Protein 3MAZ (pdb70)

Solvent-accessible surface area: 6465 Å² total

Secondary structure (DSSP, 8-state):
------TTB----HHHHHHHHHH-GGG-SEEEEEPTTSSSEEEEEEE-SSS-EEEEEEEEEETTEEEE-SSS-EEESSHHHHHHHHHHHTTT---B---/---------

GO terms:
  GO:0032991 protein-containing complex (C, IDA)
  GO:0005634 nucleus (C, IDA)
  GO:0005737 cytoplasm (C, IDA)
  GO:0005739 mitochondrion (C, IDA)
  GO:0005515 protein binding (F, IPI)
  GO:0030296 protein tyrosine kinase activator activity (F, IDA)
  GO:0050861 positive regulation of B cell receptor signaling pathway (P, IDA)
  GO:0001784 phosphotyrosine residue binding (F, IPI)
  GO:0035591 signaling adaptor activity (F, IPI)
  GO:0019901 protein kinase binding (F, IPI)
  GO:0005829 cytosol (C, IDA)
  GO:0016604 nuclear body (C, IDA)

Organism: Homo sapiens (NCBI:txid9606)

CATH classification: 3.30.505.10

Foldseek 3Di:
DDDDAPLQEDADDPVVLVVLCVVCVVQFFKHKYQDPPDNWIKIWGWACPPHTDIDMWTWDDDPQWIWTDDPDIDIDRHNVVVVVCVCVVVVNRGDRRRD/DADDDDDDD

Structure (mmCIF, N/CA/C/O backbone):
data_3MAZ
#
_entry.id   3MAZ
#
_cell.length_a   72.640
_cell.length_b   72.640
_cell.length_c   97.840
_cell.angle_alpha   90.00
_cell.angle_beta   90.00
_cell.angle_gamma   120.00
#
_symmetry.space_group_name_H-M   'P 62 2 2'
#
loop_
_entity.id
_entity.type
_entity.pdbx_description
1 polymer 'Signal-transducing adaptor protein 1'
2 polymer 'CheD family protein'
3 non-polymer 'MALONATE ION'
4 water water
#
loop_
_atom_site.group_PDB
_atom_site.id
_atom_site.type_symbol
_atom_site.label_atom_id
_atom_site.label_alt_id
_atom_site.label_comp_id
_atom_site.label_asym_id
_atom_site.label_entity_id
_atom_site.label_seq_id
_atom_site.pdbx_PDB_ins_code
_atom_site.Cartn_x
_atom_site.Cartn_y
_atom_site.Cartn_z
_atom_site.occupancy
_atom_site.B_iso_or_equiv
_atom_site.auth_seq_id
_atom_site.auth_comp_id
_atom_site.auth_asym_id
_atom_site.auth_atom_id
_atom_site.pdbx_PDB_model_num
ATOM 1 N N . VAL A 1 11 ? -19.616 33.426 28.757 1.00 33.91 171 VAL A N 1
ATOM 2 C CA . VAL A 1 11 ? -20.632 32.915 27.799 1.00 33.08 171 VAL A CA 1
ATOM 3 C C . VAL A 1 11 ? -20.649 31.389 27.841 1.00 31.73 171 VAL A C 1
ATOM 4 O O . VAL A 1 11 ? -19.691 30.748 28.284 1.00 31.72 171 VAL A O 1
ATOM 8 N N . LEU A 1 12 ? -21.757 30.817 27.401 1.00 31.11 172 LEU A N 1
ATOM 9 C CA . LEU A 1 12 ? -21.897 29.366 27.352 1.00 31.21 172 LEU A CA 1
ATOM 10 C C . LEU A 1 12 ? -21.711 28.933 25.905 1.00 29.16 172 LEU A C 1
ATOM 11 O O . LEU A 1 12 ? -22.339 29.499 25.016 1.00 30.07 172 LEU A O 1
ATOM 16 N N . ASN A 1 13 ? -20.855 27.945 25.664 1.00 27.47 173 ASN A N 1
ATOM 17 C CA . ASN A 1 13 ? -20.683 27.431 24.306 1.00 27.01 173 ASN A CA 1
ATOM 18 C C . ASN A 1 13 ? -20.556 25.924 24.424 1.00 25.55 173 ASN A C 1
ATOM 19 O O . ASN A 1 13 ? -19.481 25.356 24.193 1.00 24.05 173 ASN A O 1
ATOM 24 N N . PRO A 1 14 ? -21.666 25.248 24.792 1.00 26.60 174 PRO A N 1
ATOM 25 C CA . PRO A 1 14 ? -21.640 23.791 24.943 1.00 26.16 174 PRO A CA 1
ATOM 26 C C . PRO A 1 14 ? -21.774 23.070 23.617 1.00 24.81 174 PRO A C 1
ATOM 27 O O . PRO A 1 14 ? -21.804 23.689 22.553 1.00 25.01 174 PRO A O 1
ATOM 31 N N . MET A 1 15 ? -21.832 21.742 23.707 1.00 23.60 175 MET A N 1
ATOM 32 C CA . MET A 1 15 ? -22.048 20.906 22.541 1.00 23.04 175 MET A CA 1
ATOM 33 C C . MET A 1 15 ? -23.568 21.021 22.267 1.00 21.66 175 MET A C 1
ATOM 34 O O . MET A 1 15 ? -24.337 21.356 23.175 1.00 21.07 175 MET A O 1
ATOM 39 N N . PRO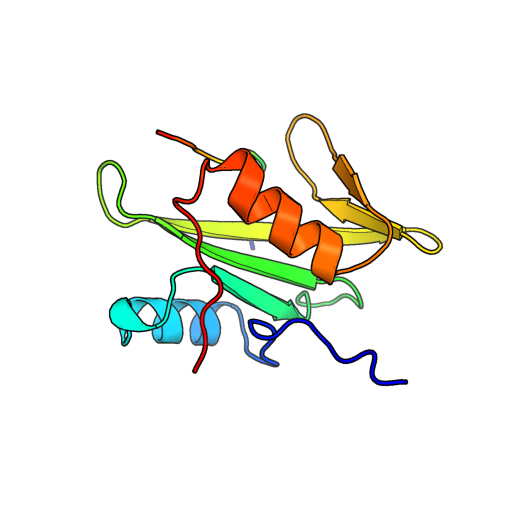 A 1 16 ? -24.010 20.810 21.011 1.00 20.38 176 PRO A N 1
ATOM 40 C CA . PRO A 1 16 ? -25.452 20.886 20.712 1.00 20.18 176 PRO A CA 1
ATOM 41 C C . PRO A 1 16 ? -26.276 20.001 21.671 1.00 19.80 176 PRO A C 1
ATOM 42 O O . PRO A 1 16 ? -25.781 18.983 22.182 1.00 19.64 176 PRO A O 1
ATOM 46 N N . ALA A 1 17 ? -27.535 20.377 21.900 1.00 21.07 177 ALA A N 1
ATOM 47 C CA . ALA A 1 17 ? -28.416 19.619 22.801 1.00 21.31 177 ALA A CA 1
ATOM 48 C C . ALA A 1 17 ? -28.561 18.142 22.427 1.00 23.09 177 ALA A C 1
ATOM 49 O O . ALA A 1 17 ? -28.752 17.296 23.321 1.00 24.47 177 ALA A O 1
ATOM 51 N N . CYS A 1 18 ? -28.476 17.815 21.128 1.00 21.27 178 CYS A N 1
ATOM 52 C CA . CYS A 1 18 ? -28.590 16.415 20.693 1.00 22.61 178 CYS A CA 1
ATOM 53 C C . CYS A 1 18 ? -27.248 15.655 20.639 1.00 22.34 178 CYS A C 1
ATOM 54 O O . CYS A 1 18 ? -27.160 14.579 20.043 1.00 21.98 178 CYS A O 1
ATOM 57 N N . PHE A 1 19 ? -26.198 16.212 21.255 1.00 21.92 179 PHE A N 1
ATOM 58 C CA . PHE A 1 19 ? -24.901 15.537 21.293 1.00 21.91 179 PHE A CA 1
ATOM 59 C C . PHE A 1 19 ? -24.852 14.609 22.519 1.00 24.92 179 PHE A C 1
ATOM 60 O O . PHE A 1 19 ? -25.134 15.033 23.643 1.00 25.45 179 PHE A O 1
ATOM 68 N N . TYR A 1 20 ? -24.521 13.342 22.276 1.00 25.70 180 TYR A N 1
ATOM 69 C CA . TYR A 1 20 ? -24.404 12.350 23.348 1.00 28.23 180 TYR A CA 1
ATOM 70 C C . TYR A 1 20 ? -23.143 11.561 23.083 1.00 27.58 180 TYR A C 1
ATOM 71 O O . TYR A 1 20 ? -22.802 11.302 21.935 1.00 27.32 180 TYR A O 1
ATOM 80 N N . THR A 1 21 ? -22.412 11.216 24.139 1.00 30.74 181 THR A N 1
ATOM 81 C CA . THR A 1 21 ? -21.190 10.429 23.946 1.00 33.25 181 THR A CA 1
ATOM 82 C C . THR A 1 21 ? -21.612 8.942 23.914 1.00 34.34 181 THR A C 1
ATOM 83 O O . THR A 1 21 ? -21.415 8.182 24.872 1.00 34.75 181 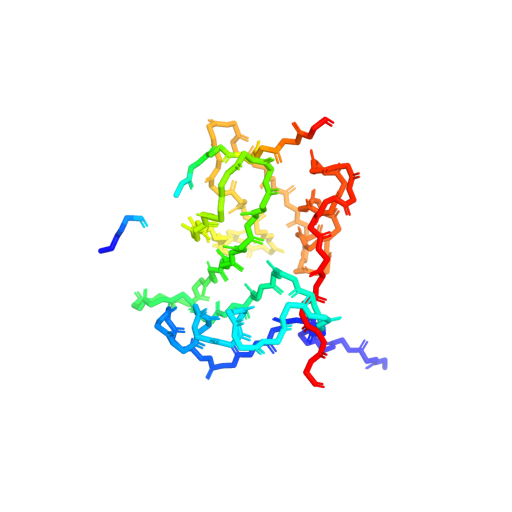THR A O 1
ATOM 87 N N . VAL A 1 22 ? -22.207 8.547 22.794 1.00 34.17 182 VAL A N 1
ATOM 88 C CA . VAL A 1 22 ? -22.706 7.194 22.606 1.00 33.24 182 VAL A CA 1
ATOM 89 C C . VAL A 1 22 ? -22.182 6.611 21.306 1.00 34.14 182 VAL A C 1
ATOM 90 O O . VAL A 1 22 ? -21.704 7.336 20.422 1.00 34.17 182 VAL A O 1
ATOM 94 N N . SER A 1 23 ? -22.266 5.287 21.189 1.00 34.14 183 SER A N 1
ATOM 95 C CA . SER A 1 23 ? -21.793 4.608 19.997 1.00 33.06 183 SER A CA 1
ATOM 96 C C . SER A 1 23 ? -22.886 4.648 18.941 1.00 33.98 183 SER A C 1
ATOM 97 O O . SER A 1 23 ? -24.025 5.064 19.202 1.00 34.13 183 SER A O 1
ATOM 100 N N . ARG A 1 24 ? -22.518 4.210 17.748 1.00 34.36 184 ARG A N 1
ATOM 101 C CA . ARG A 1 24 ? -23.452 4.125 16.648 1.00 36.47 184 ARG A CA 1
ATOM 102 C C . ARG A 1 24 ? -24.663 3.265 17.046 1.00 36.49 184 ARG A C 1
ATOM 103 O O . ARG A 1 24 ? -25.798 3.617 16.738 1.00 34.62 184 ARG A O 1
ATOM 111 N N . LYS A 1 25 ? -24.414 2.149 17.740 1.00 36.92 185 LYS A N 1
ATOM 112 C CA . LYS A 1 25 ? -25.479 1.240 18.175 1.00 36.92 185 LYS A CA 1
ATOM 113 C C . LYS A 1 25 ? -26.344 1.872 19.257 1.00 35.68 185 LYS A C 1
ATOM 114 O O . LYS A 1 25 ? -27.574 1.782 19.225 1.00 36.03 185 LYS A O 1
ATOM 120 N N . GLU A 1 26 ? -25.701 2.525 20.214 1.00 35.18 186 GLU A N 1
ATOM 121 C CA . GLU A 1 26 ? -26.418 3.177 21.299 1.00 35.41 186 GLU A CA 1
ATOM 122 C C . GLU A 1 26 ? -27.313 4.284 20.768 1.00 33.49 186 GLU A C 1
ATOM 123 O O . GLU A 1 26 ? -28.431 4.447 21.245 1.00 32.76 186 GLU A O 1
ATOM 129 N N . ALA A 1 27 ? -26.804 5.043 19.798 1.00 32.57 187 ALA A N 1
ATOM 130 C CA . ALA A 1 27 ? -27.556 6.145 19.196 1.00 32.49 187 ALA A CA 1
ATOM 131 C C . ALA A 1 27 ? -28.797 5.568 18.488 1.00 33.24 187 ALA A C 1
ATOM 132 O O . ALA A 1 27 ? -29.915 6.071 18.649 1.00 32.86 187 ALA A O 1
ATOM 134 N N . THR A 1 28 ? -28.584 4.504 17.718 1.00 34.28 188 THR A N 1
ATOM 135 C CA . THR A 1 28 ? -29.665 3.828 16.994 1.00 37.79 188 THR A CA 1
ATOM 136 C C . THR A 1 28 ? -30.785 3.390 17.938 1.00 38.83 188 THR A C 1
ATOM 137 O O . THR A 1 28 ? -31.970 3.620 17.661 1.00 39.62 188 THR A O 1
ATOM 141 N N . GLU A 1 29 ? -30.402 2.784 19.065 1.00 40.68 189 GLU A N 1
ATOM 142 C CA . GLU A 1 29 ? -31.350 2.311 20.070 1.00 40.92 189 GLU A CA 1
ATOM 143 C C . GLU A 1 29 ? -32.116 3.443 20.745 1.00 40.29 189 GLU A C 1
ATOM 144 O O . GLU A 1 29 ? -33.310 3.327 21.004 1.00 40.13 189 GLU A O 1
ATOM 150 N N . MET A 1 30 ? -31.428 4.546 21.020 1.00 37.64 190 MET A N 1
ATOM 151 C CA . MET A 1 30 ? -32.053 5.695 21.661 1.00 35.99 190 MET A CA 1
ATOM 152 C C . MET A 1 30 ? -33.196 6.275 20.816 1.00 35.22 190 MET A C 1
ATOM 153 O O . MET A 1 30 ? -34.255 6.645 21.340 1.00 33.58 190 MET A O 1
ATOM 158 N N . LEU A 1 31 ? -32.952 6.360 19.508 1.00 34.94 191 LEU A N 1
ATOM 159 C CA . LEU A 1 31 ? -33.905 6.902 18.543 1.00 34.92 191 LEU A CA 1
ATOM 160 C C . LEU A 1 31 ? -35.138 5.992 18.388 1.00 37.05 191 LEU A C 1
ATOM 161 O O . LEU A 1 31 ? -36.263 6.476 18.293 1.00 36.78 191 LEU A O 1
ATOM 166 N N . GLN A 1 32 ? -34.923 4.681 18.372 1.00 39.10 192 GLN A N 1
ATOM 167 C CA . GLN A 1 32 ? -36.043 3.746 18.260 1.00 42.66 192 GLN A CA 1
ATOM 168 C C . GLN A 1 32 ? -36.895 3.764 19.540 1.00 44.50 192 GLN A C 1
ATOM 169 O O . GLN A 1 32 ? -38.127 3.847 19.477 1.00 45.06 192 GLN A O 1
ATOM 175 N N . LYS A 1 33 ? -36.237 3.717 20.696 1.00 45.86 193 LYS A N 1
ATOM 176 C CA . LYS A 1 33 ? -36.946 3.700 21.965 1.00 46.61 193 LYS A CA 1
ATOM 177 C C . LYS A 1 33 ? -37.771 4.949 22.287 1.00 46.87 193 LYS A C 1
ATOM 178 O O . LYS A 1 33 ? -38.821 4.834 22.915 1.00 46.67 193 LYS A O 1
ATOM 184 N N . ASN A 1 34 ? -37.325 6.136 21.872 1.00 45.01 194 ASN A N 1
ATOM 185 C CA . ASN A 1 34 ? -38.096 7.346 22.181 1.00 44.25 194 ASN A CA 1
ATOM 186 C C . ASN A 1 34 ? -38.287 8.315 21.021 1.00 42.64 194 ASN A C 1
ATOM 187 O O . ASN A 1 34 ? -37.805 9.450 21.073 1.00 41.03 194 ASN A O 1
ATOM 192 N N . PRO A 1 35 ? -39.019 7.892 19.969 1.00 41.43 195 PRO A N 1
ATOM 193 C CA . PRO A 1 35 ? -39.238 8.779 18.820 1.00 39.82 195 PRO A CA 1
ATOM 194 C C . PRO A 1 35 ? -39.848 10.107 19.233 1.00 39.40 195 PRO A C 1
ATOM 195 O O . PRO A 1 35 ? -39.620 11.135 18.577 1.00 38.91 195 PRO A O 1
ATOM 199 N N . SER A 1 36 ? -40.617 10.098 20.322 1.00 36.45 196 SER A N 1
ATOM 200 C CA . SER A 1 36 ? -41.257 11.322 20.793 1.00 37.40 196 SER A CA 1
ATOM 201 C C . SER A 1 36 ? -40.254 12.415 21.182 1.00 34.54 196 SER A C 1
ATOM 202 O O . SER A 1 36 ? -40.603 13.599 21.205 1.00 33.68 196 SER A O 1
ATOM 205 N N . LEU A 1 37 ? -39.014 12.023 21.466 1.00 33.86 197 LEU A N 1
ATOM 206 C CA . LEU A 1 37 ? -37.987 12.990 21.884 1.00 34.15 197 LEU A CA 1
ATOM 207 C C . LEU A 1 37 ? -37.144 13.608 20.758 1.00 32.31 197 LEU A C 1
ATOM 208 O O . LEU A 1 37 ? -36.369 14.532 21.005 1.00 31.44 197 LEU A O 1
ATOM 213 N N . GLY A 1 38 ? -37.330 13.122 19.531 1.00 31.70 198 GLY A N 1
ATOM 214 C CA . GLY A 1 38 ? -36.574 13.621 18.388 1.00 28.76 198 GLY A CA 1
ATOM 215 C C . GLY A 1 38 ? -36.047 12.456 17.570 1.00 26.94 198 GLY A C 1
ATOM 216 O O . GLY A 1 38 ? -36.204 11.313 17.976 1.00 27.97 198 GLY A O 1
ATOM 217 N N . ASN A 1 39 ? -35.408 12.726 16.430 1.00 24.82 199 ASN A N 1
ATOM 218 C CA . ASN A 1 39 ? -34.893 11.658 15.584 1.00 22.66 199 ASN A CA 1
ATOM 219 C C . ASN A 1 39 ? -33.490 11.925 15.049 1.00 23.57 199 ASN A C 1
ATOM 220 O O . ASN A 1 39 ? -33.121 11.424 13.985 1.00 24.04 199 ASN A O 1
ATOM 225 N N . MET A 1 40 ? -32.717 12.748 15.751 1.00 21.38 200 MET A N 1
ATOM 226 C CA . MET A 1 40 ? -31.371 13.035 15.302 1.00 21.05 200 MET A CA 1
ATOM 227 C C . MET A 1 40 ? -30.423 13.170 16.497 1.00 21.49 200 MET A C 1
ATOM 228 O O . MET A 1 40 ? -30.713 13.896 17.466 1.00 21.66 200 MET A O 1
ATOM 233 N N . ILE A 1 41 ? -29.296 12.483 16.393 1.00 21.07 201 ILE A N 1
ATOM 234 C CA . ILE A 1 41 ? -28.269 12.499 17.422 1.00 23.54 201 ILE A CA 1
ATOM 235 C C . ILE A 1 41 ? -26.887 12.796 16.834 1.00 22.23 201 ILE A C 1
ATOM 236 O O . ILE A 1 41 ? -26.527 12.312 15.757 1.00 23.60 201 ILE A O 1
ATOM 241 N N . LEU A 1 42 ? -26.134 13.634 17.543 1.00 21.47 202 LEU A N 1
ATOM 242 C CA . LEU A 1 42 ? -24.758 13.966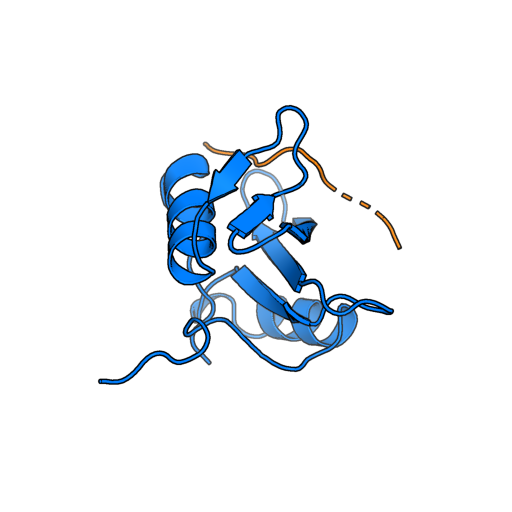 17.181 1.00 22.21 202 LEU A CA 1
ATOM 243 C C . LEU A 1 42 ? -23.906 13.159 18.176 1.00 21.21 202 LEU A C 1
ATOM 244 O O . LEU A 1 42 ? -24.197 13.133 19.380 1.00 24.32 202 LEU A O 1
ATOM 249 N N . ARG A 1 43 ? -22.866 12.502 17.686 1.00 23.56 203 ARG A N 1
ATOM 250 C CA . ARG A 1 43 ? -22.019 11.687 18.552 1.00 25.03 203 ARG A CA 1
ATOM 251 C C . ARG A 1 43 ? -20.569 11.710 18.095 1.00 26.01 203 ARG A C 1
ATOM 252 O O . ARG A 1 43 ? -20.245 12.169 16.982 1.00 24.35 203 ARG A O 1
ATOM 260 N N . PRO A 1 44 ? -19.663 11.226 18.959 1.00 27.65 204 PRO A N 1
ATOM 261 C CA . PRO A 1 44 ? -18.251 11.225 18.566 1.00 30.89 204 PRO A CA 1
ATOM 262 C C . PRO A 1 44 ? -18.084 10.326 17.358 1.00 33.70 204 PRO A C 1
ATOM 263 O O . PRO A 1 44 ? -18.772 9.316 17.246 1.00 35.22 204 PRO A O 1
ATOM 267 N N . GLY A 1 45 ? -17.198 10.695 16.448 1.00 37.31 205 GLY A N 1
ATOM 268 C CA . GLY A 1 45 ? -16.993 9.861 15.285 1.00 44.97 205 GLY A CA 1
ATOM 269 C C . GLY A 1 45 ? -16.095 8.716 15.701 1.00 50.77 205 GLY A C 1
ATOM 270 O O . GLY A 1 45 ? -15.081 8.953 16.364 1.00 49.57 205 GLY A O 1
ATOM 271 N N . SER A 1 46 ? -16.471 7.481 15.355 1.00 55.78 206 SER A N 1
ATOM 272 C CA . SER A 1 46 ? -15.644 6.314 15.690 1.00 61.04 206 SER A CA 1
ATOM 273 C C . SER A 1 46 ? -14.260 6.444 15.035 1.00 63.75 206 SER A C 1
ATOM 274 O O . SER A 1 46 ? -14.144 6.821 13.862 1.00 65.27 206 SER A O 1
ATOM 277 N N . ASP A 1 47 ? -13.216 6.142 15.803 1.00 67.37 207 ASP A N 1
ATOM 278 C CA . ASP A 1 47 ? -11.830 6.192 15.316 1.00 69.77 207 ASP A CA 1
ATOM 279 C C . ASP A 1 47 ? -11.353 7.540 14.760 1.00 69.30 207 ASP A C 1
ATOM 280 O O . ASP A 1 47 ? -10.476 7.580 13.885 1.00 70.76 207 ASP A O 1
ATOM 285 N N . SER A 1 48 ? -11.914 8.639 15.256 1.00 67.12 208 SER A N 1
ATOM 286 C CA . SER A 1 48 ? -11.498 9.960 14.794 1.00 65.22 208 SER A CA 1
ATOM 287 C C . SER A 1 48 ? -11.952 11.042 15.769 1.00 63.50 208 SER A C 1
ATOM 288 O O . SER A 1 48 ? -12.787 10.782 16.634 1.00 63.83 208 SER A O 1
ATOM 291 N N . ARG A 1 49 ? -11.385 12.243 15.646 1.00 61.55 209 ARG A N 1
ATOM 292 C CA . ARG A 1 49 ? -11.766 13.369 16.511 1.00 59.49 209 ARG A CA 1
ATOM 293 C C . ARG A 1 49 ? -12.956 14.093 15.871 1.00 55.68 209 ARG A C 1
ATOM 294 O O . ARG A 1 49 ? -13.403 15.140 16.342 1.00 57.05 209 ARG A O 1
ATOM 302 N N . ASN A 1 50 ? -13.448 13.519 14.780 1.00 49.59 210 ASN A N 1
ATOM 303 C CA . ASN A 1 50 ? -14.575 14.061 14.037 1.00 41.49 210 ASN A CA 1
ATOM 304 C C . ASN A 1 50 ? -15.881 13.644 14.683 1.00 36.34 210 ASN A C 1
ATOM 305 O O . ASN A 1 50 ? -15.886 13.056 15.782 1.00 34.71 210 ASN A O 1
ATOM 310 N N . TYR A 1 51 ? -16.991 13.933 14.006 1.00 31.42 211 TYR A N 1
ATOM 311 C CA . TYR A 1 51 ? -18.301 13.587 14.543 1.00 28.40 211 TYR A CA 1
ATOM 312 C C . TYR A 1 51 ? -19.166 12.849 13.529 1.00 26.50 211 TYR A C 1
ATOM 313 O O . TYR A 1 51 ? -18.853 12.820 12.341 1.00 24.95 211 TYR A O 1
ATOM 322 N N . SER A 1 52 ? -20.234 12.245 14.049 1.00 25.70 212 SER A N 1
ATOM 323 C CA . SER A 1 52 ? -21.207 11.523 13.249 1.00 24.16 212 SER A CA 1
ATOM 324 C C . SER A 1 52 ? -22.610 11.959 13.654 1.00 23.64 212 SER A C 1
ATOM 325 O O . SER A 1 52 ? -22.873 12.304 14.810 1.00 23.74 212 SER A O 1
ATOM 328 N N . ILE A 1 53 ? -23.514 11.939 12.686 1.00 21.51 213 ILE A N 1
ATOM 329 C CA . ILE A 1 53 ? -24.911 12.277 12.936 1.00 21.79 213 ILE A CA 1
ATOM 330 C C . ILE A 1 53 ? -25.665 11.000 12.585 1.00 23.69 213 ILE A C 1
ATOM 331 O O . ILE A 1 53 ? -25.435 10.429 11.509 1.00 22.68 213 ILE A O 1
ATOM 336 N N . THR A 1 54 ? -26.513 10.554 13.505 1.00 22.81 214 THR A N 1
ATOM 337 C CA . THR A 1 54 ? -27.368 9.385 13.290 1.00 24.92 214 THR A CA 1
ATOM 338 C C . THR A 1 54 ? -28.804 9.878 13.280 1.00 24.01 214 THR A C 1
ATOM 339 O O . THR A 1 54 ? -29.246 10.572 14.203 1.00 24.53 214 THR A O 1
ATOM 343 N N . ILE A 1 55 ? -29.550 9.522 12.243 1.00 23.50 215 ILE A N 1
ATOM 344 C CA . ILE A 1 55 ? -30.943 9.945 12.188 1.00 22.99 215 ILE A CA 1
ATOM 345 C C . ILE A 1 55 ? -31.867 8.731 11.986 1.00 24.31 215 ILE A C 1
ATOM 346 O O . ILE A 1 55 ? -31.424 7.667 11.546 1.00 25.01 215 ILE A O 1
ATOM 351 N N . ARG A 1 56 ? -33.129 8.912 12.345 1.00 25.27 216 ARG A N 1
ATOM 352 C CA . ARG A 1 56 ? -34.161 7.902 12.119 1.00 27.08 216 ARG A CA 1
ATOM 353 C C . ARG A 1 56 ? -35.302 8.628 11.414 1.00 26.82 216 ARG A C 1
ATOM 354 O O . ARG A 1 56 ? -36.001 9.436 12.023 1.00 28.11 216 ARG A O 1
ATOM 362 N N . GLN A 1 57 ? -35.459 8.388 10.116 1.00 27.07 217 GLN A N 1
ATOM 363 C CA . GLN A 1 57 ? -36.546 9.011 9.370 1.00 30.32 217 GLN A CA 1
ATOM 364 C C . GLN A 1 57 ? -37.660 8.004 9.087 1.00 32.59 217 GLN A C 1
ATOM 365 O O . GLN A 1 57 ? -37.414 6.800 8.963 1.00 33.03 217 GLN A O 1
ATOM 371 N N . GLU A 1 58 ? -38.884 8.506 9.016 1.00 35.92 218 GLU A N 1
ATOM 372 C CA . GLU A 1 58 ? -40.054 7.675 8.750 1.00 42.13 218 GLU A CA 1
ATOM 373 C C . GLU A 1 58 ? -40.837 8.281 7.602 1.00 42.84 218 GLU A C 1
ATOM 374 O O . GLU A 1 58 ? -42.050 8.494 7.711 1.00 45.26 218 GLU A O 1
ATOM 380 N N . ILE A 1 59 ? -40.135 8.570 6.511 1.00 42.29 219 ILE A N 1
ATOM 381 C CA . ILE A 1 59 ? -40.768 9.142 5.334 1.00 42.60 219 ILE A CA 1
ATOM 382 C C . ILE A 1 59 ? -41.575 8.034 4.643 1.00 42.58 219 ILE A C 1
ATOM 383 O O . ILE A 1 59 ? -42.810 8.128 4.576 1.00 42.80 219 ILE A O 1
ATOM 388 N N . ASP A 1 60 ? -40.902 6.994 4.146 1.00 41.73 220 ASP A N 1
ATOM 389 C CA . ASP A 1 60 ? -41.605 5.854 3.537 1.00 41.91 220 ASP A CA 1
ATOM 390 C C . ASP A 1 60 ? -41.689 4.720 4.579 1.00 40.91 220 ASP A C 1
ATOM 391 O O . ASP A 1 60 ? -42.790 4.292 4.945 1.00 42.48 220 ASP A O 1
ATOM 396 N N . ILE A 1 61 ? -40.538 4.239 5.057 1.00 37.23 221 ILE A N 1
ATOM 397 C CA . ILE A 1 61 ? -40.483 3.230 6.121 1.00 35.25 221 ILE A CA 1
ATOM 398 C C . ILE A 1 61 ? -39.381 3.740 7.067 1.00 33.66 221 ILE A C 1
ATOM 399 O O . ILE A 1 61 ? -38.553 4.571 6.669 1.00 32.30 221 ILE A O 1
ATOM 404 N N . PRO A 1 62 ? -39.363 3.274 8.327 1.00 32.99 222 PRO A N 1
ATOM 405 C CA . PRO A 1 62 ? -38.305 3.761 9.218 1.00 31.76 222 PRO A CA 1
ATOM 406 C C . PRO A 1 62 ? -36.924 3.361 8.662 1.00 30.41 222 PRO A C 1
ATOM 407 O O . PRO A 1 62 ? -36.716 2.212 8.229 1.00 29.29 222 PRO A O 1
ATOM 411 N N . ARG A 1 63 ? -35.994 4.310 8.651 1.00 29.24 223 ARG A N 1
ATOM 412 C CA . ARG A 1 63 ? -34.645 4.049 8.169 1.00 29.60 223 ARG A CA 1
ATOM 413 C C . ARG A 1 63 ? -33.641 4.755 9.061 1.00 29.78 223 ARG A C 1
ATOM 414 O O . ARG A 1 63 ? -33.832 5.921 9.396 1.00 30.09 223 ARG A O 1
ATOM 422 N N . ILE A 1 64 ? -32.580 4.050 9.438 1.00 29.34 224 ILE A N 1
ATOM 423 C CA . ILE A 1 64 ? -31.517 4.641 10.257 1.00 29.36 224 ILE A CA 1
ATOM 424 C C . ILE A 1 64 ? -30.391 4.990 9.289 1.00 28.93 224 ILE A C 1
ATOM 425 O O . ILE A 1 64 ? -29.975 4.164 8.467 1.00 28.45 224 ILE A O 1
ATOM 430 N N . LYS A 1 65 ? -29.920 6.232 9.358 1.00 27.97 225 LYS A N 1
ATOM 431 C CA . LYS A 1 65 ? -28.854 6.692 8.475 1.00 27.95 225 LYS A CA 1
ATOM 432 C C . LYS A 1 65 ? -27.788 7.436 9.286 1.00 27.40 225 LYS A C 1
ATOM 433 O O . LYS A 1 65 ? -28.110 8.092 10.282 1.00 27.54 225 LYS A O 1
ATOM 439 N N . HIS A 1 66 ? -26.534 7.304 8.865 1.00 24.76 226 HIS A N 1
ATOM 440 C CA . HIS A 1 66 ? -25.415 7.938 9.556 1.00 25.81 226 HIS A CA 1
ATOM 441 C C . HIS A 1 66 ? -24.643 8.813 8.606 1.00 24.00 226 HIS A C 1
ATOM 442 O O . HIS A 1 66 ? -24.423 8.446 7.442 1.00 23.84 226 HIS A O 1
ATOM 449 N N . TYR A 1 67 ? -24.222 9.973 9.114 1.00 23.90 227 TYR A N 1
ATOM 450 C CA . TYR A 1 67 ? -23.471 10.947 8.319 1.00 23.00 227 TYR A CA 1
ATOM 451 C C . TYR A 1 67 ? -22.183 11.383 9.031 1.00 23.82 227 TYR A C 1
ATOM 452 O O . TYR A 1 67 ? -22.150 11.492 10.251 1.00 24.93 227 TYR A O 1
ATOM 461 N N . LYS A 1 68 ? -21.153 11.641 8.243 1.00 24.36 228 LYS A N 1
ATOM 462 C CA . LYS A 1 68 ? -19.867 12.086 8.753 1.00 26.06 228 LYS A CA 1
ATOM 463 C C . LYS A 1 68 ? -19.772 13.607 8.724 1.00 24.18 228 LYS A C 1
ATOM 464 O O . LYS A 1 68 ? -20.120 14.245 7.729 1.00 24.05 228 LYS A O 1
ATOM 470 N N . VAL A 1 69 ? -19.312 14.165 9.845 1.00 24.62 229 VAL A N 1
ATOM 471 C CA . VAL A 1 69 ? -19.115 15.601 10.012 1.00 23.85 229 VAL A CA 1
ATOM 472 C C . VAL A 1 69 ? -17.625 15.742 10.388 1.00 23.46 229 VAL A C 1
ATOM 473 O O . VAL A 1 69 ? -17.216 15.434 11.514 1.00 25.71 229 VAL A O 1
ATOM 477 N N . MET A 1 70 ? -16.841 16.225 9.440 1.00 24.94 230 MET A N 1
ATOM 478 C CA . MET A 1 70 ? -15.405 16.345 9.612 1.00 27.59 230 MET A CA 1
ATOM 479 C C . MET A 1 70 ? -14.921 17.702 10.081 1.00 27.25 230 MET A C 1
ATOM 480 O O . MET A 1 70 ? -15.367 18.735 9.582 1.00 27.72 230 MET A O 1
ATOM 485 N N . SER A 1 71 ? -13.996 17.689 11.030 1.00 28.71 231 SER A N 1
ATOM 486 C CA . SER A 1 71 ? -13.401 18.933 11.505 1.00 29.05 231 SER A CA 1
ATOM 487 C C . SER A 1 71 ? -12.325 19.282 10.479 1.00 29.53 231 SER A C 1
ATOM 488 O O . SER A 1 71 ? -11.443 18.470 10.190 1.00 29.92 231 SER A O 1
ATOM 491 N N . VAL A 1 72 ? -12.409 20.484 9.919 1.00 28.76 232 VAL A N 1
ATOM 492 C CA . VAL A 1 72 ? -11.456 20.967 8.921 1.00 28.64 232 VAL A CA 1
ATOM 493 C C . VAL A 1 72 ? -11.110 22.406 9.317 1.00 28.79 232 VAL A C 1
ATOM 494 O O . VAL A 1 72 ? -11.939 23.312 9.176 1.00 26.51 232 VAL A O 1
ATOM 498 N N . GLY A 1 73 ? -9.896 22.606 9.829 1.00 28.93 233 GLY A N 1
ATOM 499 C CA . GLY A 1 73 ? -9.499 23.935 10.276 1.00 29.77 233 GLY A CA 1
ATOM 500 C C . GLY A 1 73 ? -10.445 24.318 11.403 1.00 29.65 233 GLY A C 1
ATOM 501 O O . GLY A 1 73 ? -10.664 23.523 12.322 1.00 29.40 233 GLY A O 1
ATOM 502 N N . GLN A 1 74 ? -11.036 25.508 11.332 1.00 29.02 234 GLN A N 1
ATOM 503 C CA . GLN A 1 74 ? -11.975 25.934 12.377 1.00 30.42 234 GLN A CA 1
ATOM 504 C C . GLN A 1 74 ? -13.422 25.662 11.985 1.00 29.28 234 GLN A C 1
ATOM 505 O O . GLN A 1 74 ? -14.341 26.181 12.602 1.00 30.98 234 GLN A O 1
ATOM 511 N N . ASN A 1 75 ? -13.624 24.862 10.955 1.00 27.55 235 ASN A N 1
ATOM 512 C CA . ASN A 1 75 ? -14.971 24.604 10.482 1.00 25.56 235 ASN A CA 1
ATOM 513 C C . ASN A 1 75 ? -15.289 23.129 10.494 1.00 25.52 235 ASN A C 1
ATOM 514 O O . ASN A 1 75 ? -14.475 22.302 10.935 1.00 24.17 235 ASN A O 1
ATOM 519 N N . TYR A 1 76 ? -16.494 22.805 10.030 1.00 25.44 236 TYR A N 1
ATOM 520 C CA . TYR A 1 76 ? -16.937 21.420 9.940 1.00 26.37 236 TYR A CA 1
ATOM 521 C C . TYR A 1 76 ? -17.533 21.205 8.559 1.00 26.77 236 TYR A C 1
ATOM 522 O O . TYR A 1 76 ? -18.285 22.038 8.067 1.00 26.43 236 TYR A O 1
ATOM 531 N N . THR A 1 77 ? -17.187 20.074 7.944 1.00 26.96 237 THR A N 1
ATOM 532 C CA . THR A 1 77 ? -17.695 19.755 6.633 1.00 25.84 237 THR A CA 1
ATOM 533 C C . THR A 1 77 ? -18.602 18.530 6.720 1.00 25.32 237 THR A C 1
ATOM 534 O O . THR A 1 77 ? -18.177 17.462 7.155 1.00 25.98 237 THR A O 1
ATOM 538 N N . ILE A 1 78 ? -19.864 18.711 6.357 1.00 23.94 238 ILE A N 1
ATOM 539 C CA . ILE A 1 78 ? -20.802 17.595 6.353 1.00 24.38 238 ILE A CA 1
ATOM 540 C C . ILE A 1 78 ? -20.518 16.865 5.035 1.00 23.43 238 ILE A C 1
ATOM 541 O O . ILE A 1 78 ? -20.640 17.446 3.945 1.00 24.12 238 ILE A O 1
ATOM 546 N N . GLU A 1 79 ? -20.164 15.587 5.131 1.00 25.89 239 GLU A N 1
ATOM 547 C CA . GLU A 1 79 ? -19.819 14.799 3.943 1.00 28.14 239 GLU A CA 1
ATOM 548 C C . GLU A 1 79 ? -21.046 14.307 3.169 1.00 28.44 239 GLU A C 1
ATOM 549 O O . GLU A 1 79 ? -21.553 13.223 3.422 1.00 27.78 239 GLU A O 1
ATOM 555 N N . LEU A 1 80 ? -21.510 15.128 2.237 1.00 28.08 240 LEU A N 1
ATOM 556 C CA . LEU A 1 80 ? -22.667 14.820 1.405 1.00 29.78 240 LEU A CA 1
ATOM 557 C C . LEU A 1 80 ? -22.180 14.831 -0.046 1.00 30.79 240 LEU A C 1
ATOM 558 O O . LEU A 1 80 ? -21.054 15.252 -0.310 1.00 29.43 240 LEU A O 1
ATOM 563 N N . GLU A 1 81 ? -23.031 14.391 -0.975 1.00 32.52 241 GLU A N 1
ATOM 564 C CA . GLU A 1 81 ? -22.684 14.388 -2.393 1.00 33.68 241 GLU A CA 1
ATOM 565 C C . GLU A 1 81 ? -22.014 15.714 -2.706 1.00 34.97 241 GLU A C 1
ATOM 566 O O . GLU A 1 81 ? -20.966 15.757 -3.332 1.00 35.32 241 GLU A O 1
ATOM 572 N N . LYS A 1 82 ? -22.650 16.802 -2.289 1.00 34.28 242 LYS A N 1
ATOM 573 C CA . LYS A 1 82 ? -22.076 18.125 -2.461 1.00 34.90 242 LYS A CA 1
ATOM 574 C C . LYS A 1 82 ? -21.805 18.575 -1.021 1.00 33.75 242 LYS A C 1
ATOM 575 O O . LYS A 1 82 ? -22.709 19.043 -0.328 1.00 32.58 242 LYS A O 1
ATOM 581 N N . PRO A 1 83 ? -20.566 18.392 -0.548 1.00 33.43 243 PRO A N 1
ATOM 582 C CA . PRO A 1 83 ? -20.193 18.778 0.819 1.00 33.11 243 PRO A CA 1
ATOM 583 C C . PRO A 1 83 ? -20.560 20.212 1.205 1.00 31.88 243 PRO A C 1
ATOM 584 O O . PRO A 1 83 ? -20.520 21.136 0.384 1.00 31.06 243 PRO A O 1
ATOM 588 N N . VAL A 1 84 ? -20.931 20.376 2.470 1.00 30.62 244 VAL A N 1
ATOM 589 C CA . VAL A 1 84 ? -21.341 21.666 3.028 1.00 30.02 244 VAL A CA 1
ATOM 590 C C . VAL A 1 84 ? -20.421 21.980 4.201 1.00 28.76 244 VAL A C 1
ATOM 591 O O . VAL A 1 84 ? -20.210 21.112 5.049 1.00 27.32 244 VAL A O 1
ATOM 595 N N . THR A 1 85 ? -19.873 23.203 4.244 1.00 26.93 245 THR A N 1
ATOM 596 C CA . THR A 1 85 ? -18.974 23.610 5.332 1.00 27.21 245 THR A CA 1
ATOM 597 C C . THR A 1 85 ? -19.558 24.758 6.163 1.00 26.24 245 THR A C 1
ATOM 598 O O . THR A 1 85 ? -19.971 25.794 5.633 1.00 25.14 245 THR A O 1
ATOM 602 N N . LEU A 1 86 ? -19.591 24.537 7.477 1.00 26.76 246 LEU A N 1
ATOM 603 C CA . LEU A 1 86 ? -20.172 25.471 8.436 1.00 25.40 246 LEU A CA 1
ATOM 604 C C . LEU A 1 86 ? -19.188 25.706 9.582 1.00 25.47 246 LEU A C 1
ATOM 605 O O . LEU A 1 86 ? -18.378 24.840 9.883 1.00 23.34 246 LEU A O 1
ATOM 610 N N . PRO A 1 87 ? -19.281 26.870 10.256 1.00 25.59 247 PRO A N 1
ATOM 611 C CA . PRO A 1 87 ? -18.378 27.226 11.352 1.00 25.56 247 PRO A CA 1
ATOM 612 C C . PRO A 1 87 ? -18.472 26.534 12.706 1.00 26.76 247 PRO A C 1
ATOM 613 O O . PRO A 1 87 ? -17.497 26.529 13.446 1.00 27.20 247 PRO A O 1
ATOM 617 N N . ASN A 1 88 ? -19.604 25.924 13.035 1.00 22.73 248 ASN A N 1
ATOM 618 C CA . ASN A 1 88 ? -19.693 25.271 14.332 1.00 23.52 248 ASN A CA 1
ATOM 619 C C . ASN A 1 88 ? -20.760 24.185 14.308 1.00 22.19 248 ASN A C 1
ATOM 620 O O . ASN A 1 88 ? -21.494 24.039 13.332 1.00 22.63 248 ASN A O 1
ATOM 625 N N . LEU A 1 89 ? -20.845 23.422 15.385 1.00 23.56 249 LEU A N 1
ATOM 626 C CA . LEU A 1 89 ? -21.771 22.315 15.409 1.00 21.70 249 LEU A CA 1
ATOM 627 C C . LEU A 1 89 ? -23.232 22.716 15.540 1.00 22.35 249 LEU A C 1
ATOM 628 O O . LEU A 1 89 ? -24.098 21.957 15.125 1.00 20.54 249 LEU A O 1
ATOM 633 N N . PHE A 1 90 ? -23.520 23.892 16.104 1.00 20.28 250 PHE A N 1
ATOM 634 C CA . PHE A 1 90 ? -24.915 24.326 16.180 1.00 21.97 250 PHE A CA 1
ATOM 635 C C . PHE A 1 90 ? -25.371 24.581 14.735 1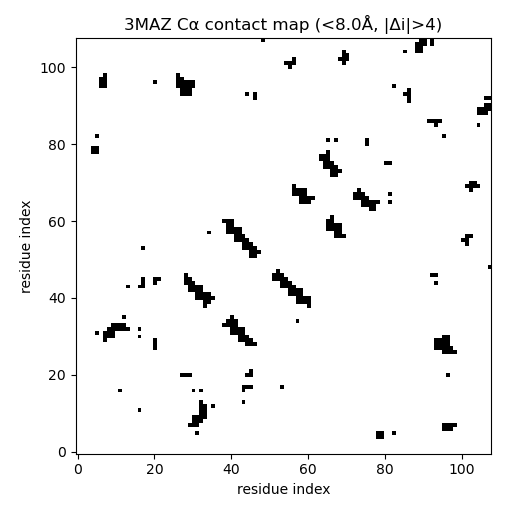.00 21.79 250 PHE A C 1
ATOM 636 O O . PHE A 1 90 ? -26.498 24.247 14.363 1.00 22.30 250 PHE A O 1
ATOM 644 N N . SER A 1 91 ? -24.479 25.178 13.938 1.00 22.11 251 SER A N 1
ATOM 645 C CA . SER A 1 91 ? -24.756 25.476 12.542 1.00 22.51 251 SER A CA 1
ATOM 646 C C . SER A 1 91 ? -25.030 24.166 11.780 1.00 21.68 251 SER A C 1
ATOM 647 O O . SER A 1 91 ? -25.925 24.112 10.933 1.00 24.11 251 SER A O 1
ATOM 650 N N . VAL A 1 92 ? -24.262 23.119 12.076 1.00 20.44 252 VAL A N 1
ATOM 651 C CA . VAL A 1 92 ? -24.465 21.814 11.413 1.00 21.44 252 VAL A CA 1
ATOM 652 C C . VAL A 1 92 ? -25.862 21.260 11.720 1.00 22.07 252 VAL A C 1
ATOM 653 O O . VAL A 1 92 ? -26.546 20.758 10.828 1.00 21.56 252 VAL A O 1
ATOM 657 N N . ILE A 1 93 ? -26.289 21.344 12.982 1.00 21.89 253 ILE A N 1
ATOM 658 C CA . ILE A 1 93 ? -27.626 20.863 13.359 1.00 21.68 253 ILE A CA 1
ATOM 659 C C . ILE A 1 93 ? -28.685 21.713 12.620 1.00 22.03 253 ILE A C 1
ATOM 660 O O . ILE A 1 93 ? -29.654 21.162 12.087 1.00 21.07 253 ILE A O 1
ATOM 665 N N . ASP A 1 94 ? -28.498 23.036 12.586 1.00 21.12 254 ASP A N 1
ATOM 666 C CA . ASP A 1 94 ? -29.427 23.931 11.884 1.00 20.78 254 ASP A CA 1
ATOM 667 C C . ASP A 1 94 ? -29.536 23.511 10.406 1.00 21.39 254 ASP A C 1
ATOM 668 O O . ASP A 1 94 ? -30.638 23.448 9.853 1.00 20.69 254 ASP A O 1
ATOM 673 N N . TYR A 1 95 ? -28.402 23.179 9.788 1.00 20.49 255 TYR A N 1
ATOM 674 C CA . TYR A 1 95 ? -28.410 22.748 8.398 1.00 22.42 255 TYR A CA 1
ATOM 675 C C . TYR A 1 95 ? -29.199 21.446 8.196 1.00 22.67 255 TYR A C 1
ATOM 676 O O . TYR A 1 95 ? -29.947 21.326 7.228 1.00 23.86 255 TYR A O 1
ATOM 685 N N . PHE A 1 96 ? -29.029 20.464 9.084 1.00 21.61 256 PHE A N 1
ATOM 686 C CA . PHE A 1 96 ? -29.785 19.209 8.948 1.00 21.67 256 PHE A CA 1
ATOM 687 C C . PHE A 1 96 ? -31.300 19.440 9.050 1.00 22.89 256 PHE A C 1
ATOM 688 O O . PHE A 1 96 ? -32.094 18.817 8.326 1.00 21.06 256 PHE A O 1
ATOM 696 N N . VAL A 1 97 ? -31.701 20.342 9.943 1.00 20.41 257 VAL A N 1
ATOM 697 C CA . VAL A 1 97 ? -33.115 20.634 10.133 1.00 22.07 257 VAL A CA 1
ATOM 698 C C . VAL A 1 97 ? -33.637 21.356 8.884 1.00 22.04 257 VAL A C 1
ATOM 699 O O . VAL A 1 97 ? -34.660 20.979 8.309 1.00 23.12 257 VAL A O 1
ATOM 703 N N . LYS A 1 98 ? -32.913 22.385 8.466 1.00 23.60 258 LYS A N 1
ATOM 704 C CA . LYS A 1 98 ? -33.306 23.177 7.308 1.00 26.36 258 LYS A CA 1
ATOM 705 C C . LYS A 1 98 ? -33.367 22.355 6.010 1.00 23.84 258 LYS A C 1
ATOM 706 O O . LYS A 1 98 ? -34.372 22.395 5.306 1.00 23.96 258 LYS A O 1
ATOM 712 N N . GLU A 1 99 ? -32.312 21.594 5.726 1.00 22.75 259 GLU A N 1
ATOM 713 C CA . GLU A 1 99 ? -32.233 20.788 4.511 1.00 23.86 259 GLU A CA 1
ATOM 714 C C . GLU A 1 99 ? -33.337 19.717 4.419 1.00 25.67 259 GLU A C 1
ATOM 715 O O . GLU A 1 99 ? -33.783 19.378 3.315 1.00 25.32 259 GLU A O 1
ATOM 721 N N . THR A 1 100 ? -33.793 19.199 5.565 1.00 24.50 260 THR A N 1
ATOM 722 C CA . THR A 1 100 ? -34.859 18.194 5.578 1.00 25.16 260 THR A CA 1
ATOM 723 C C . THR A 1 100 ? -36.215 18.855 5.833 1.00 24.66 260 THR A C 1
ATOM 724 O O . THR A 1 100 ? -37.195 18.194 6.158 1.00 26.17 260 THR A O 1
ATOM 728 N N . ARG A 1 101 ? -36.248 20.170 5.683 1.00 26.00 261 ARG A N 1
ATOM 729 C CA . ARG A 1 101 ? -37.469 20.946 5.869 1.00 27.10 261 ARG A CA 1
ATOM 730 C C . ARG A 1 101 ? -38.192 20.685 7.183 1.00 27.93 261 ARG A C 1
ATOM 731 O O . ARG A 1 101 ? -39.426 20.635 7.205 1.00 26.82 261 ARG A O 1
ATOM 739 N N . GLY A 1 102 ? -37.439 20.505 8.271 1.00 27.36 262 GLY A N 1
ATOM 740 C CA . GLY A 1 102 ? -38.070 20.303 9.566 1.00 25.96 262 GLY A CA 1
ATOM 741 C C . GLY A 1 102 ? -38.388 18.871 9.930 1.00 28.35 262 GLY A C 1
ATOM 742 O O . GLY A 1 102 ? -38.913 18.599 11.010 1.00 29.88 262 GLY A O 1
ATOM 743 N N . ASN A 1 103 ? -38.066 17.938 9.041 1.00 29.17 263 ASN A N 1
ATOM 744 C CA . ASN A 1 103 ? -38.357 16.534 9.309 1.00 28.80 263 ASN A CA 1
ATOM 745 C C . ASN A 1 103 ? -37.432 16.012 10.407 1.00 28.34 263 ASN A C 1
ATOM 746 O O . ASN A 1 103 ? -37.826 15.164 11.219 1.00 27.96 263 ASN A O 1
ATOM 751 N N . LEU A 1 104 ? -36.212 16.539 10.443 1.00 25.88 264 LEU A N 1
ATOM 752 C CA . LEU A 1 104 ? -35.256 16.131 11.448 1.00 25.55 264 LEU A CA 1
ATOM 753 C C . LEU A 1 104 ? -35.392 17.063 12.638 1.00 24.59 264 LEU A C 1
ATOM 754 O O . LEU A 1 104 ? -35.503 18.275 12.482 1.00 24.59 264 LEU A O 1
ATOM 759 N N . ARG A 1 105 ? -35.394 16.471 13.824 1.00 23.53 265 ARG A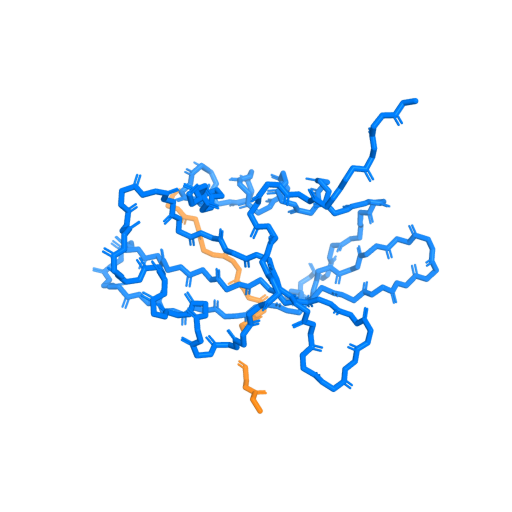 N 1
ATOM 760 C CA . ARG A 1 105 ? -35.531 17.214 15.055 1.00 25.28 265 ARG A CA 1
ATOM 761 C C . ARG A 1 105 ? -34.534 16.632 16.055 1.00 24.65 265 ARG A C 1
ATOM 762 O O . ARG A 1 105 ? -34.470 15.417 16.274 1.00 24.19 265 ARG A O 1
ATOM 770 N N . PRO A 1 106 ? -33.697 17.498 16.640 1.00 26.25 266 PRO A N 1
ATOM 771 C CA . PRO A 1 106 ? -32.708 17.039 17.615 1.00 27.84 266 PRO A CA 1
ATOM 772 C C . PRO A 1 106 ? -33.346 16.214 18.734 1.00 27.69 266 PRO A C 1
ATOM 773 O O . PRO A 1 106 ? -34.408 16.560 19.266 1.00 28.76 266 PRO A O 1
ATOM 777 N N . PHE A 1 107 ? -32.696 15.107 19.054 1.00 27.44 267 PHE A N 1
ATOM 778 C CA . PHE A 1 107 ? -33.141 14.217 20.118 1.00 28.13 267 PHE A CA 1
ATOM 779 C C . PHE A 1 107 ? -32.796 14.871 21.475 1.00 28.56 267 PHE A C 1
ATOM 780 O O . PHE A 1 107 ? -31.623 15.061 21.803 1.00 28.12 267 PHE A O 1
ATOM 788 N N . ILE A 1 108 ? -33.823 15.249 22.231 1.00 29.89 268 ILE A N 1
ATOM 789 C CA . ILE A 1 108 ? -33.639 15.891 23.532 1.00 32.34 268 ILE A CA 1
ATOM 790 C C . ILE A 1 108 ? -34.011 14.843 24.586 1.00 35.28 268 ILE A C 1
ATOM 791 O O . ILE A 1 108 ? -35.186 14.615 24.856 1.00 34.77 268 ILE A O 1
ATOM 796 N N . ALA A 1 109 ? -33.000 14.192 25.159 1.00 38.95 269 ALA A N 1
ATOM 797 C CA . ALA A 1 109 ? -33.227 13.138 26.137 1.00 43.61 269 ALA A CA 1
ATOM 798 C C . ALA A 1 109 ? -33.714 13.625 27.497 1.00 46.33 269 ALA A C 1
ATOM 799 O O . ALA A 1 109 ? -33.379 14.769 27.880 1.00 49.07 269 ALA A O 1
ATOM 801 N N . ASN B 2 2 ? -17.624 0.595 8.864 1.00 50.44 134 ASN B N 1
ATOM 802 C CA . ASN B 2 2 ? -18.974 1.237 8.885 1.00 49.82 134 ASN B CA 1
ATOM 803 C C . ASN B 2 2 ? -19.272 2.091 7.656 1.00 48.30 134 ASN B C 1
ATOM 804 O O . ASN B 2 2 ? -18.395 2.782 7.124 1.00 48.69 134 ASN B O 1
ATOM 809 N N . SER B 2 3 ? -20.523 2.042 7.213 1.00 46.20 135 SER B N 1
ATOM 810 C CA . SER B 2 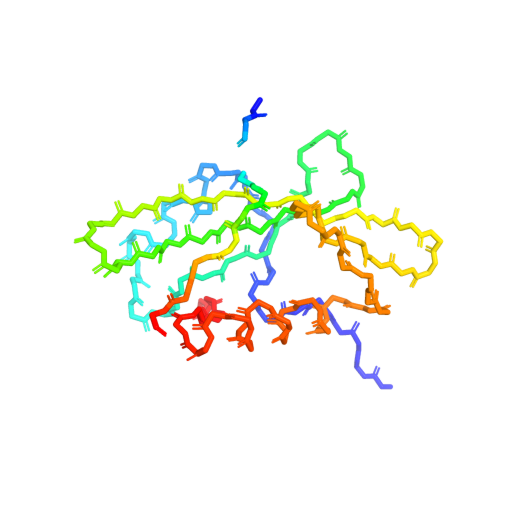3 ? -20.943 2.808 6.048 1.00 43.73 135 SER B CA 1
ATOM 811 C C . SER B 2 3 ? -21.829 3.990 6.441 1.00 40.76 135 SER B C 1
ATOM 812 O O . SER B 2 3 ? -22.592 3.936 7.419 1.00 39.63 135 SER B O 1
ATOM 831 N N . GLU B 2 5 ? -24.275 7.486 4.784 1.00 32.04 137 GLU B N 1
ATOM 832 C CA . GLU B 2 5 ? -25.067 8.048 3.699 1.00 30.94 137 GLU B CA 1
ATOM 833 C C . GLU B 2 5 ? -24.406 9.370 3.341 1.00 29.26 137 GLU B C 1
ATOM 834 O O . GLU B 2 5 ? -23.709 9.947 4.173 1.00 26.70 137 GLU B O 1
ATOM 840 N N . ASN B 2 6 ? -24.615 9.838 2.112 1.00 27.37 138 ASN B N 1
ATOM 841 C CA . ASN B 2 6 ? -24.079 11.130 1.689 1.00 29.08 138 ASN B CA 1
ATOM 842 C C . ASN B 2 6 ? -25.189 11.953 1.021 1.00 27.19 138 ASN B C 1
ATOM 843 O O . ASN B 2 6 ? -24.940 12.927 0.323 1.00 27.23 138 ASN B O 1
ATOM 848 N N . VAL B 2 7 ? -26.422 11.530 1.264 1.00 27.50 139 VAL B N 1
ATOM 849 C CA . VAL B 2 7 ? -27.600 12.203 0.744 1.00 27.61 139 VAL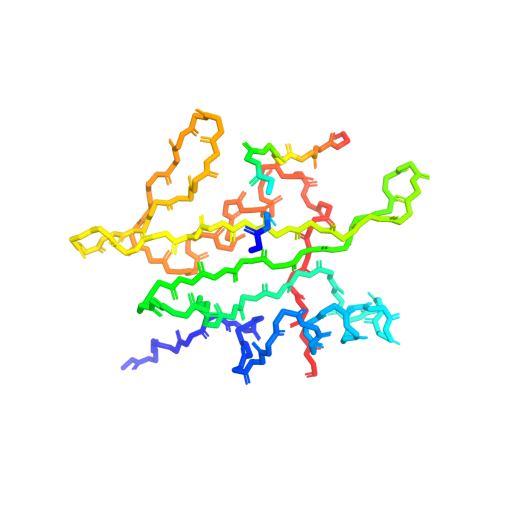 B CA 1
ATOM 850 C C . VAL B 2 7 ? -28.633 12.369 1.860 1.00 24.99 139 VAL B C 1
ATOM 851 O O . VAL B 2 7 ? -29.007 11.389 2.525 1.00 26.12 139 VAL B O 1
ATOM 855 N N . LEU B 2 8 ? -29.073 13.607 2.071 1.00 25.25 140 LEU B N 1
ATOM 856 C CA . LEU B 2 8 ? -30.096 13.930 3.062 1.00 26.86 140 LEU B CA 1
ATOM 857 C C . LEU B 2 8 ? -31.435 13.973 2.316 1.00 27.27 140 LEU B C 1
ATOM 858 O O . LEU B 2 8 ? -31.530 14.556 1.253 1.00 26.36 140 LEU B O 1
ATOM 863 N N . ILE B 2 9 ? -32.461 13.357 2.891 1.00 27.92 141 ILE B N 1
ATOM 864 C CA . ILE B 2 9 ? -33.790 13.294 2.258 1.00 28.66 141 ILE B CA 1
ATOM 865 C C . ILE B 2 9 ? -34.813 14.239 2.901 1.00 27.37 141 ILE B C 1
ATOM 866 O O . ILE B 2 9 ? -34.927 14.291 4.122 1.00 28.71 141 ILE B O 1
ATOM 871 N N . ALA B 2 10 ? -35.553 14.977 2.073 1.00 27.90 142 ALA B N 1
ATOM 872 C CA . ALA B 2 10 ? -36.609 15.889 2.537 1.00 27.49 142 ALA B CA 1
ATOM 873 C C . ALA B 2 10 ? -37.924 15.540 1.819 1.00 28.77 142 ALA B C 1
ATOM 874 O O . ALA B 2 10 ? -37.900 15.010 0.706 1.00 28.44 142 ALA B O 1
ATOM 876 N N . LYS B 2 11 ? -39.057 15.819 2.456 1.00 29.46 143 LYS B N 1
ATOM 877 C CA . LYS B 2 11 ? -40.357 15.608 1.829 1.00 31.46 143 LYS B CA 1
ATOM 878 C C . LYS B 2 11 ? -40.708 16.952 1.179 1.00 30.94 143 LYS B C 1
ATOM 879 O O . LYS B 2 11 ? -40.297 18.010 1.663 1.00 31.61 143 LYS B O 1
#

InterPro domains:
  IPR000980 SH2 domain [PF00017] (181-243)
  IPR000980 SH2 domain [PS50001] (182-280)
  IPR000980 SH2 domain [SM00252] (175-262)
  IPR001849 Pleckstrin homology domain [PF00169] (27-113)
  IPR001849 Pleckstrin homology domain [PS50003] (25-121)
  IPR001849 Pleckstrin homology domain [SM00233] (26-123)
  IPR011993 PH-like domain superfamily [G3DSA:2.30.29.30] (13-157)
  IPR035877 STAP1, SH2 domain [cd10403] (176-268)
  IPR036860 SH2 domain superfamily [G3DSA:3.30.505.10] (162-269)
  IPR036860 SH2 domain superfamily [SSF55550] (169-262)
  IPR039111 Signal-transducing adaptor protein STAP1/STAP2 [PTHR16186] (6-282)

Nearest PDB structures (foldseek):
  3maz-assembly1_A  TM=1.010E+00  e=5.435E-20  Homo sapiens
  2el8-assembly1_A  TM=8.998E-01  e=1.335E-08  Homo sapiens
  5bk8-assembly1_A  TM=7.648E-01  e=7.249E-05  Homo sapiens
  5ehp-assembly1_A  TM=8.243E-01  e=3.133E-04  Homo sapiens
  3qwy-assembly2_B  TM=7.843E-01  e=6.924E-0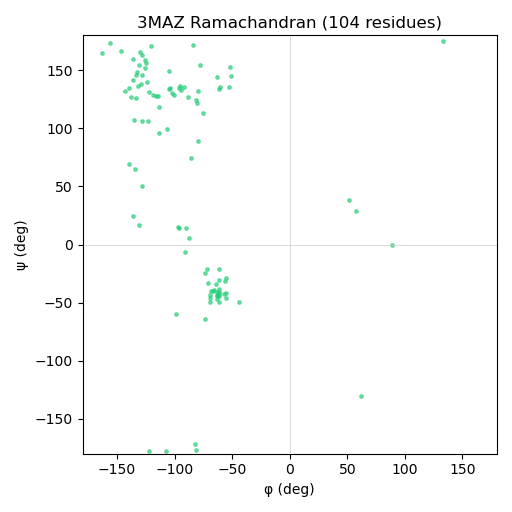4  Caenorhabditis elegans

B-factor: mean 32.75, std 10.28, range [15.39, 76.72]

Radius of gyration: 12.92 Å; Cα contacts (8 Å, |Δi|>4): 198; chains: 2; bounding box: 32×32×30 Å

Sequence (108 aa):
VLNPMPACFYTVSRKEATEMLQKNPSLGNMILRPGSDSRNYSITIRQEIDIPRIKHYKVMSVGQNYTIELEKPVTLPNLFSVIDYFVKETRGNLRPFIANSENVLIAK